Protein AF-A0A962V067-F1 (afdb_monomer_lite)

Radius of gyration: 15.34 Å; chains: 1; bounding box: 36×24×44 Å

Foldseek 3Di:
DPDDPDDDPCLQDKDWDDPDPVSVVQQQVCCVVAQGGLQWIKIKHFCCSVPVVVDDPPDTDMDIDTDRGHPQGPPRDDCVVCVVVRVVSVVVNVVVVD

Secondary structure (DSSP, 8-state):
----SS--GGGGS-EEE---HHHHHHHHHHHHHHSB-SS--EEEE-GGGT-GGGS-TT----EEEE--B-SS-GGG--HHHHHHHHHHHHHHHHHHT-

pLDDT: mean 94.0, std 6.99, range [56.06, 98.25]

Structure (mmCIF, N/CA/C/O backbone):
data_AF-A0A962V067-F1
#
_entry.id   AF-A0A962V067-F1
#
loop_
_atom_site.group_PDB
_atom_site.id
_atom_site.type_symbol
_atom_site.label_atom_id
_atom_site.label_alt_id
_atom_site.label_comp_id
_atom_site.label_asym_id
_atom_site.label_entity_id
_atom_site.label_seq_id
_atom_site.pdbx_PDB_ins_code
_atom_site.Cartn_x
_atom_site.Cartn_y
_atom_site.Cartn_z
_atom_site.occupancy
_atom_site.B_iso_or_equiv
_atom_site.auth_seq_id
_atom_site.auth_comp_id
_atom_site.auth_asym_id
_atom_site.auth_atom_id
_atom_site.pdbx_PDB_model_num
ATOM 1 N N . CYS A 1 1 ? -6.034 -0.345 -15.675 1.00 56.06 1 CYS A N 1
ATOM 2 C CA . CYS A 1 1 ? -4.897 -0.888 -16.446 1.00 56.06 1 CYS A CA 1
ATOM 3 C C . CYS A 1 1 ? -5.401 -2.030 -17.318 1.00 56.06 1 CYS A C 1
ATOM 5 O O . CYS A 1 1 ? -6.369 -2.672 -16.927 1.00 56.06 1 CYS A O 1
ATOM 7 N N . LEU A 1 2 ? -4.829 -2.243 -18.506 1.00 59.97 2 LEU A N 1
ATOM 8 C CA . LEU A 1 2 ? -5.161 -3.430 -19.298 1.00 59.97 2 LEU A CA 1
ATOM 9 C C . LEU A 1 2 ? -4.378 -4.613 -18.714 1.00 59.97 2 LEU A C 1
ATOM 11 O O . LEU A 1 2 ? -3.170 -4.469 -18.542 1.00 59.97 2 LEU A O 1
ATOM 15 N N . PRO A 1 3 ? -5.022 -5.747 -18.401 1.00 66.81 3 PRO A N 1
ATOM 16 C CA . PRO A 1 3 ? -4.319 -6.904 -17.861 1.00 66.81 3 PRO A CA 1
ATOM 17 C C . PRO A 1 3 ? -3.286 -7.424 -18.869 1.00 66.81 3 PRO A C 1
ATOM 19 O O . PRO A 1 3 ? -3.542 -7.471 -20.076 1.00 66.81 3 PRO A O 1
ATOM 22 N N . GLY A 1 4 ? -2.112 -7.828 -18.384 1.00 75.62 4 GLY A N 1
ATOM 23 C CA . GLY A 1 4 ? -1.020 -8.298 -19.231 1.00 75.62 4 GLY A CA 1
ATOM 24 C C . GLY A 1 4 ? 0.102 -8.955 -18.432 1.00 75.62 4 GLY A C 1
ATOM 25 O O . GLY A 1 4 ? 0.319 -8.638 -17.271 1.00 75.62 4 GLY A O 1
ATOM 26 N N . LYS A 1 5 ? 0.826 -9.886 -19.064 1.00 80.56 5 LYS A N 1
ATOM 27 C CA . LYS A 1 5 ? 1.958 -10.616 -18.453 1.00 80.56 5 LYS A CA 1
ATOM 28 C C . LYS A 1 5 ? 3.331 -10.064 -18.851 1.00 80.56 5 LYS A C 1
ATOM 30 O O . LYS A 1 5 ? 4.354 -10.658 -18.532 1.00 80.56 5 LYS A O 1
ATOM 35 N N . HIS A 1 6 ? 3.350 -8.973 -19.608 1.00 87.50 6 HIS A N 1
ATOM 36 C CA . HIS A 1 6 ? 4.563 -8.362 -20.138 1.00 87.50 6 HIS A CA 1
ATOM 37 C C . HIS A 1 6 ? 4.744 -6.967 -19.552 1.00 87.50 6 HIS A C 1
ATOM 39 O O . HIS A 1 6 ? 3.770 -6.312 -19.179 1.00 87.50 6 HIS A O 1
ATOM 45 N N . LEU A 1 7 ? 5.993 -6.506 -19.500 1.00 87.94 7 LEU A N 1
ATOM 46 C CA . LEU A 1 7 ? 6.300 -5.152 -19.063 1.00 87.94 7 LEU A CA 1
ATOM 47 C C . LEU A 1 7 ? 5.581 -4.129 -19.957 1.00 87.94 7 LEU A C 1
ATOM 49 O O . LEU A 1 7 ? 5.616 -4.222 -21.182 1.00 87.94 7 LEU A O 1
ATOM 53 N N . GLN A 1 8 ? 4.938 -3.146 -19.333 1.00 90.44 8 GLN A N 1
ATOM 54 C CA . GLN A 1 8 ? 4.206 -2.069 -19.994 1.00 90.44 8 GLN A CA 1
ATOM 55 C C . GLN A 1 8 ? 4.616 -0.738 -19.367 1.00 90.44 8 GLN A C 1
ATOM 57 O O . GLN A 1 8 ? 5.113 -0.702 -18.243 1.00 90.44 8 GLN A O 1
ATOM 62 N N . THR A 1 9 ? 4.405 0.368 -20.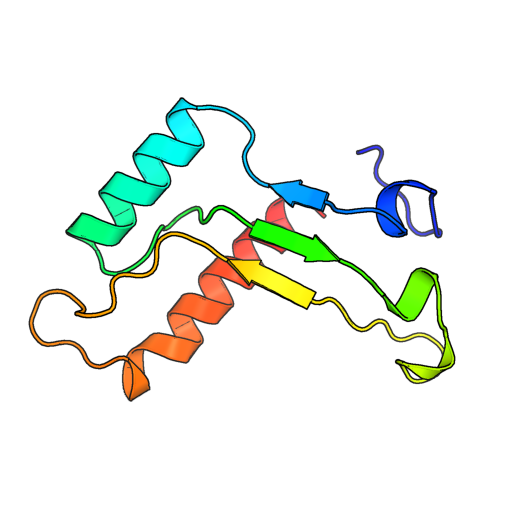081 1.00 90.06 9 THR A N 1
ATOM 63 C CA . THR A 1 9 ? 4.862 1.702 -19.653 1.00 90.06 9 THR A CA 1
ATOM 64 C C . THR A 1 9 ? 4.355 2.092 -18.263 1.00 90.06 9 THR A C 1
ATOM 66 O O . THR A 1 9 ? 5.087 2.702 -17.496 1.00 90.06 9 THR A O 1
ATOM 69 N N . HIS A 1 10 ? 3.134 1.701 -17.895 1.00 87.62 10 HIS A N 1
ATOM 70 C CA . HIS A 1 10 ? 2.571 2.023 -16.582 1.00 87.62 10 HIS A CA 1
ATOM 71 C C . HIS A 1 10 ? 3.192 1.226 -15.425 1.00 87.62 10 HIS A C 1
ATOM 73 O O . HIS A 1 10 ? 3.087 1.665 -14.287 1.00 87.62 10 HIS A O 1
ATOM 79 N N . HIS A 1 11 ? 3.878 0.108 -15.691 1.00 91.25 11 HIS A N 1
ATOM 80 C CA . HIS A 1 11 ? 4.655 -0.611 -14.672 1.00 91.25 11 HIS A CA 1
ATOM 81 C C . HIS A 1 11 ? 5.959 0.119 -14.301 1.00 91.25 11 HIS A C 1
ATOM 83 O O . HIS A 1 11 ? 6.532 -0.166 -13.256 1.00 91.25 11 HIS A O 1
ATOM 89 N N . GLN A 1 12 ? 6.407 1.067 -15.135 1.00 91.75 12 GLN A N 1
ATOM 90 C CA . GLN A 1 12 ? 7.587 1.915 -14.905 1.00 91.75 12 GLN A CA 1
ATOM 91 C C . GLN A 1 12 ? 7.224 3.278 -14.285 1.00 91.75 12 GLN A C 1
ATOM 93 O O . GLN A 1 12 ? 8.065 4.170 -14.202 1.00 91.75 12 GLN A O 1
ATOM 98 N N . ALA A 1 13 ? 5.965 3.466 -13.883 1.00 92.19 13 ALA A N 1
ATOM 99 C CA . ALA A 1 13 ? 5.449 4.701 -13.304 1.00 92.19 13 ALA A CA 1
ATOM 100 C C . ALA A 1 13 ? 4.875 4.454 -11.899 1.00 92.19 13 ALA A C 1
ATOM 102 O O . ALA A 1 13 ? 4.791 3.316 -11.437 1.00 92.19 13 ALA A O 1
ATOM 103 N N . GLY A 1 14 ? 4.457 5.532 -11.230 1.00 93.00 14 GLY A N 1
ATOM 104 C CA . GLY A 1 14 ? 3.656 5.445 -10.010 1.00 93.00 14 GLY A CA 1
ATOM 105 C C . GLY A 1 14 ? 2.270 4.877 -10.297 1.00 93.00 14 GLY A C 1
ATOM 106 O O . GLY A 1 14 ? 1.557 5.377 -11.170 1.00 93.00 14 GLY A O 1
ATOM 107 N N . ILE A 1 15 ? 1.888 3.841 -9.553 1.00 94.00 15 ILE A N 1
ATOM 108 C CA . ILE A 1 15 ? 0.557 3.233 -9.598 1.00 94.00 15 ILE A CA 1
ATOM 109 C C . ILE A 1 15 ? -0.163 3.613 -8.308 1.00 94.00 15 ILE A C 1
ATOM 111 O O . ILE A 1 15 ? 0.294 3.274 -7.222 1.00 94.00 15 ILE A O 1
ATOM 115 N N . ILE A 1 16 ? -1.295 4.307 -8.423 1.00 95.56 16 ILE A N 1
ATOM 116 C CA . ILE A 1 16 ? -2.084 4.750 -7.270 1.00 95.56 16 ILE A CA 1
ATOM 117 C C . ILE A 1 16 ? -3.400 3.974 -7.232 1.00 95.56 16 ILE A C 1
ATOM 119 O O . ILE A 1 16 ? -4.179 4.008 -8.186 1.00 95.56 16 ILE A O 1
ATOM 123 N N . ILE A 1 17 ? -3.661 3.312 -6.106 1.00 95.81 17 ILE A N 1
ATOM 124 C CA . ILE A 1 17 ? -4.927 2.645 -5.795 1.00 95.81 17 ILE A CA 1
ATOM 125 C C . ILE A 1 17 ? -5.721 3.553 -4.851 1.00 95.81 17 ILE A C 1
ATOM 127 O O . ILE A 1 17 ? -5.583 3.496 -3.630 1.00 95.81 17 ILE A O 1
ATOM 131 N N . ALA A 1 18 ? -6.521 4.433 -5.452 1.00 96.31 18 ALA A N 1
ATOM 132 C CA . ALA A 1 18 ? -7.486 5.313 -4.791 1.00 96.31 18 ALA A CA 1
ATOM 133 C C . ALA A 1 18 ? -8.571 5.716 -5.815 1.00 96.31 18 ALA A C 1
ATOM 135 O O . ALA A 1 18 ? -8.496 6.796 -6.403 1.00 96.31 18 ALA A O 1
ATOM 136 N N . PRO A 1 19 ? -9.536 4.829 -6.123 1.00 95.12 19 PRO A N 1
ATOM 137 C CA . PRO A 1 19 ? -10.425 4.976 -7.281 1.00 95.12 19 PRO A CA 1
ATOM 138 C C . PRO A 1 19 ? -11.408 6.155 -7.197 1.00 95.12 19 PRO A C 1
ATOM 140 O O . PRO A 1 19 ? -11.903 6.603 -8.231 1.00 95.12 19 PRO A O 1
ATOM 143 N N . SER A 1 20 ? -11.717 6.651 -5.998 1.00 97.62 20 SER A N 1
ATOM 144 C CA . SER A 1 20 ? -12.631 7.779 -5.788 1.00 97.62 20 SER A CA 1
ATOM 145 C C . SER A 1 20 ? -12.321 8.525 -4.489 1.00 97.62 20 SER A C 1
ATOM 147 O O . SER A 1 20 ? -11.626 8.012 -3.613 1.00 97.62 20 SER A O 1
ATOM 149 N N . LEU A 1 21 ? -12.879 9.730 -4.340 1.00 97.31 21 LEU A N 1
ATOM 150 C CA . LEU A 1 21 ? -12.826 10.467 -3.074 1.00 97.31 21 LEU A CA 1
ATOM 151 C C . LEU A 1 21 ? -13.534 9.706 -1.945 1.00 97.31 21 LEU A C 1
ATOM 153 O O . LEU A 1 21 ? -12.985 9.613 -0.852 1.00 97.31 21 LEU A O 1
ATOM 157 N N . ASP A 1 22 ? -14.684 9.090 -2.233 1.00 98.25 22 ASP A N 1
ATOM 158 C CA . ASP A 1 22 ? -15.425 8.265 -1.270 1.00 98.25 22 ASP A CA 1
ATOM 159 C C . ASP A 1 22 ? -14.575 7.097 -0.744 1.00 98.25 22 ASP A C 1
ATOM 161 O O . ASP A 1 22 ? -14.613 6.786 0.445 1.00 98.25 22 ASP A O 1
ATOM 165 N N . TYR A 1 23 ? -13.753 6.477 -1.603 1.00 97.75 23 TYR A N 1
ATOM 166 C CA . TYR A 1 23 ? -12.807 5.435 -1.188 1.00 97.75 23 TYR A CA 1
ATOM 167 C C . TYR A 1 23 ? -11.781 5.985 -0.193 1.00 97.75 23 TYR A C 1
ATOM 169 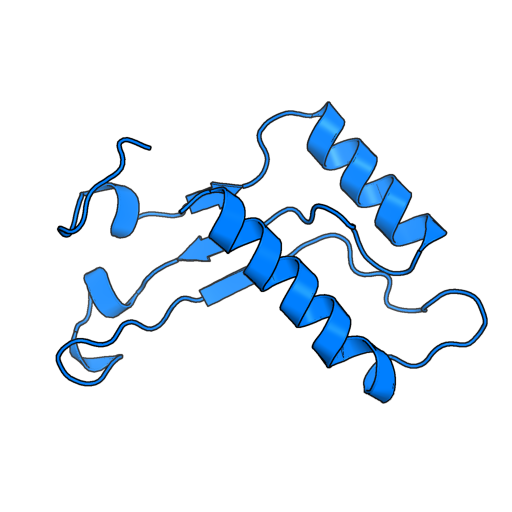O O . TYR A 1 23 ? -11.525 5.377 0.845 1.00 97.75 23 TYR A O 1
ATOM 177 N N . MET A 1 24 ? -11.206 7.156 -0.488 1.00 97.81 24 MET A N 1
ATOM 178 C CA . MET A 1 24 ? -10.217 7.795 0.384 1.00 97.81 24 MET A CA 1
ATOM 179 C C . MET A 1 24 ? -10.824 8.192 1.737 1.00 97.81 24 MET A C 1
ATOM 181 O O . MET A 1 24 ? -10.204 7.985 2.782 1.00 97.81 24 MET A O 1
ATOM 185 N N . GLU A 1 25 ? -12.046 8.730 1.738 1.00 97.88 25 GLU A N 1
ATOM 186 C CA . GLU A 1 25 ? -12.760 9.076 2.969 1.00 97.88 25 GLU A CA 1
ATOM 187 C C . GLU A 1 25 ? -13.073 7.828 3.803 1.00 97.88 25 GLU A C 1
ATOM 189 O O . GLU A 1 25 ? -12.803 7.804 5.009 1.00 97.88 25 GLU A O 1
ATOM 194 N N . GLN A 1 26 ? -13.568 6.761 3.172 1.00 98.19 26 GLN A N 1
ATOM 195 C CA . GLN A 1 26 ? -13.866 5.517 3.873 1.00 98.19 26 GLN A CA 1
ATOM 196 C C . GLN A 1 26 ? -12.601 4.881 4.464 1.00 98.19 26 GLN A C 1
ATOM 198 O O . GLN A 1 26 ? -12.629 4.428 5.610 1.00 98.19 26 GLN A O 1
ATOM 203 N N . ALA A 1 27 ? -11.475 4.913 3.743 1.00 97.94 27 ALA A N 1
ATOM 204 C CA . ALA A 1 27 ? -10.189 4.433 4.245 1.00 97.94 27 ALA A CA 1
ATOM 205 C C . ALA A 1 27 ? -9.759 5.182 5.521 1.00 97.94 27 ALA A C 1
ATOM 207 O O . ALA A 1 27 ? -9.332 4.565 6.503 1.00 97.94 27 ALA A O 1
ATOM 208 N N . TYR A 1 28 ? -9.937 6.506 5.552 1.00 97.38 28 TYR A N 1
ATOM 209 C CA . TYR A 1 28 ? -9.691 7.304 6.753 1.00 97.38 28 TYR A CA 1
ATOM 210 C C . TYR A 1 28 ? -10.615 6.908 7.916 1.00 97.38 28 TYR A C 1
ATOM 212 O O . TYR A 1 28 ? -10.145 6.700 9.042 1.00 97.38 28 TYR A O 1
ATOM 220 N N . VAL A 1 29 ? -11.922 6.787 7.661 1.00 98.00 29 VAL A N 1
ATOM 221 C CA . VAL A 1 29 ? -12.917 6.413 8.680 1.00 98.00 29 VAL A CA 1
ATOM 222 C C . VAL A 1 29 ? -12.614 5.035 9.270 1.00 98.00 29 VAL A C 1
ATOM 224 O O . VAL A 1 29 ? -12.640 4.873 10.495 1.00 98.00 29 VAL A O 1
ATOM 227 N N . ASP A 1 30 ? -12.279 4.062 8.428 1.00 97.81 30 ASP A N 1
ATOM 228 C CA . ASP A 1 30 ? -11.925 2.710 8.848 1.00 97.81 30 ASP A CA 1
ATOM 229 C C . ASP A 1 30 ? -10.689 2.709 9.737 1.00 97.81 30 ASP A C 1
ATOM 231 O O . ASP A 1 30 ? -10.723 2.139 10.827 1.00 97.81 30 ASP A O 1
ATOM 235 N N . ALA A 1 31 ? -9.626 3.410 9.343 1.00 97.56 31 ALA A N 1
ATOM 236 C CA . ALA A 1 31 ? -8.410 3.482 10.142 1.00 97.56 31 ALA A CA 1
ATOM 237 C C . ALA A 1 31 ? -8.656 4.065 11.536 1.00 97.56 31 ALA A C 1
ATOM 239 O O . ALA A 1 31 ? -8.139 3.563 12.538 1.00 97.56 31 ALA A O 1
ATOM 240 N N . ARG A 1 32 ? -9.503 5.095 11.624 1.00 96.00 32 ARG A N 1
ATOM 241 C CA . ARG A 1 32 ? -9.896 5.703 12.902 1.00 96.00 32 ARG A CA 1
ATOM 242 C C . ARG A 1 32 ? -10.695 4.744 13.784 1.00 96.00 32 ARG A C 1
ATOM 244 O O . ARG A 1 32 ? -10.512 4.765 14.998 1.00 96.00 32 ARG A O 1
ATOM 251 N N . ARG A 1 33 ? -11.573 3.924 13.198 1.00 96.75 33 ARG A N 1
ATOM 252 C CA . ARG A 1 33 ? -12.459 3.000 13.931 1.00 96.75 33 ARG A CA 1
ATOM 253 C C . ARG A 1 33 ? -11.810 1.659 14.260 1.00 96.75 33 ARG A C 1
ATOM 255 O O . ARG A 1 33 ? -12.107 1.076 15.296 1.00 96.75 33 ARG A O 1
ATOM 262 N N . HIS A 1 34 ? -10.962 1.156 13.373 1.00 96.44 34 HIS A N 1
ATOM 263 C CA . HIS A 1 34 ? -10.489 -0.228 13.366 1.00 96.44 34 HIS A CA 1
ATOM 264 C C . HIS A 1 34 ? -8.967 -0.352 13.435 1.00 96.44 34 HIS A C 1
ATOM 266 O O . HIS A 1 34 ? -8.463 -1.464 13.559 1.00 96.44 34 HIS A O 1
ATOM 272 N N . GLY A 1 35 ? -8.230 0.758 13.408 1.00 97.62 35 GLY A N 1
ATOM 273 C CA . GLY A 1 35 ? -6.771 0.777 13.499 1.00 97.62 35 GLY A CA 1
ATOM 274 C C . GLY A 1 35 ? -6.073 0.939 12.151 1.00 97.62 35 GLY A C 1
ATOM 275 O O . GLY A 1 35 ? -5.089 1.662 12.076 1.00 97.62 35 GLY A O 1
ATOM 276 N N . TRP A 1 36 ? -6.589 0.351 11.076 1.00 98.19 36 TRP A N 1
ATOM 277 C CA . TRP A 1 36 ? -6.131 0.611 9.707 1.00 98.19 36 TRP A CA 1
ATOM 278 C C . TRP A 1 36 ? -7.294 0.495 8.721 1.00 98.19 36 TRP A C 1
ATOM 280 O O . TRP A 1 36 ? -8.353 -0.047 9.052 1.00 98.19 36 TRP A O 1
ATOM 290 N N . ALA A 1 37 ? -7.113 1.064 7.533 1.00 97.69 37 ALA A N 1
ATOM 291 C CA . ALA A 1 37 ? -8.091 0.976 6.460 1.00 97.69 37 ALA A CA 1
ATOM 292 C C . ALA A 1 37 ? -8.262 -0.477 5.992 1.00 97.69 37 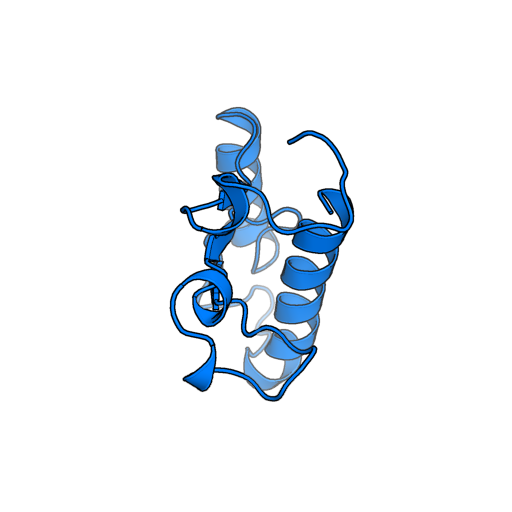ALA A C 1
ATOM 294 O O . ALA A 1 37 ? -7.273 -1.165 5.740 1.00 97.69 37 ALA A O 1
ATOM 295 N N . ARG A 1 38 ? -9.507 -0.940 5.823 1.00 96.31 38 ARG A N 1
ATOM 296 C CA . ARG A 1 38 ? -9.778 -2.259 5.215 1.00 96.31 38 ARG A CA 1
ATOM 297 C C . ARG A 1 38 ? -9.471 -2.267 3.720 1.00 96.31 38 ARG A C 1
ATOM 299 O O . ARG A 1 38 ? -9.111 -3.297 3.160 1.00 96.31 38 ARG A O 1
ATOM 306 N N . GLU A 1 39 ? -9.608 -1.102 3.100 1.00 96.50 39 GLU A N 1
ATOM 307 C CA . GLU A 1 39 ? -9.197 -0.820 1.732 1.00 96.50 39 GLU A CA 1
ATOM 308 C C . GLU A 1 39 ? -8.247 0.390 1.759 1.00 96.50 39 GLU A C 1
ATOM 310 O O . GLU A 1 39 ? -8.689 1.536 1.672 1.00 96.50 39 GLU A O 1
ATOM 315 N N . PRO A 1 40 ? -6.940 0.176 1.999 1.00 97.06 40 PRO A N 1
ATOM 316 C CA . PRO A 1 40 ? -5.976 1.261 2.117 1.00 97.06 40 PRO A CA 1
ATOM 317 C C . PRO A 1 40 ? -5.740 1.965 0.780 1.00 97.06 40 PRO A C 1
ATOM 319 O O . PRO A 1 40 ? -5.859 1.377 -0.297 1.00 97.06 40 PRO A O 1
ATOM 322 N N . ILE A 1 41 ? -5.343 3.235 0.860 1.00 97.88 41 ILE A N 1
ATOM 323 C CA . ILE A 1 41 ? -4.725 3.928 -0.272 1.00 97.88 41 ILE A CA 1
ATOM 324 C C . ILE A 1 41 ? -3.306 3.391 -0.409 1.00 97.88 41 ILE A C 1
ATOM 326 O O . ILE A 1 41 ? -2.538 3.422 0.559 1.00 97.88 41 ILE A O 1
ATOM 330 N N . VAL A 1 42 ? -2.969 2.927 -1.609 1.00 97.88 42 VAL A N 1
ATOM 331 C CA . VAL A 1 42 ? -1.658 2.350 -1.915 1.00 97.88 42 VAL A CA 1
ATOM 332 C C . VAL A 1 42 ? -1.036 3.098 -3.084 1.00 97.88 42 VAL A C 1
ATOM 334 O O . VAL A 1 42 ? -1.624 3.178 -4.161 1.00 97.88 42 VAL A O 1
ATOM 337 N N . GLU A 1 43 ? 0.168 3.616 -2.878 1.00 97.12 43 GLU A N 1
ATOM 338 C CA . GLU A 1 43 ? 1.040 4.106 -3.940 1.00 97.12 43 GLU A CA 1
ATOM 339 C C . GLU A 1 43 ? 2.166 3.091 -4.151 1.00 97.12 43 GLU A C 1
ATOM 341 O O . GLU A 1 43 ? 2.967 2.827 -3.254 1.00 97.12 43 GLU A O 1
ATOM 346 N N . MET A 1 44 ? 2.188 2.476 -5.330 1.00 96.31 44 MET A N 1
ATOM 347 C CA . MET A 1 44 ? 3.092 1.391 -5.679 1.00 96.31 44 MET A CA 1
ATOM 348 C C . MET A 1 44 ? 4.077 1.817 -6.765 1.00 96.31 44 MET A C 1
ATOM 350 O O . MET A 1 44 ? 3.705 2.441 -7.761 1.00 96.31 44 MET A O 1
ATOM 354 N N . LEU A 1 45 ? 5.328 1.396 -6.599 1.00 96.25 45 LEU A N 1
ATOM 355 C CA . LEU A 1 45 ? 6.392 1.507 -7.593 1.00 96.25 45 LEU A CA 1
ATOM 356 C C . LEU A 1 45 ? 7.051 0.145 -7.788 1.00 96.25 45 LEU A C 1
ATOM 358 O O . LEU A 1 45 ? 7.275 -0.575 -6.817 1.00 96.25 45 LEU A O 1
ATOM 362 N N . ILE A 1 46 ? 7.429 -0.186 -9.022 1.00 95.56 46 ILE A N 1
ATOM 363 C CA . ILE A 1 46 ? 8.177 -1.410 -9.338 1.00 95.56 46 ILE A CA 1
ATOM 364 C C . ILE A 1 46 ? 9.559 -1.006 -9.878 1.00 95.56 46 ILE A C 1
ATOM 366 O O . ILE A 1 46 ? 9.790 -1.066 -11.086 1.00 95.56 46 ILE A O 1
ATOM 370 N N . PRO A 1 47 ? 10.492 -0.544 -9.023 1.00 95.69 47 PRO A N 1
ATOM 371 C CA . PRO A 1 47 ? 11.758 0.052 -9.468 1.00 95.69 47 PRO A CA 1
ATOM 372 C C . PRO A 1 47 ? 12.630 -0.904 -10.293 1.00 95.69 47 PRO A C 1
ATOM 374 O O . PRO A 1 47 ? 13.331 -0.468 -11.201 1.00 95.69 47 PRO A O 1
ATOM 377 N N . SER A 1 48 ? 12.505 -2.213 -10.056 1.00 95.94 48 SER A N 1
ATOM 378 C CA . SER A 1 48 ? 13.177 -3.257 -10.849 1.00 95.94 48 SER A CA 1
ATOM 379 C C . SER A 1 48 ? 12.784 -3.300 -12.335 1.00 95.94 48 SER A C 1
ATOM 381 O O . SER A 1 48 ? 13.409 -4.000 -13.122 1.00 95.94 48 SER A O 1
ATOM 383 N N . THR A 1 49 ? 11.746 -2.562 -12.741 1.00 93.75 49 THR A N 1
ATOM 384 C CA . THR A 1 49 ? 11.389 -2.384 -14.159 1.00 93.75 49 THR A CA 1
ATOM 385 C C . THR A 1 49 ? 12.237 -1.331 -14.872 1.00 93.75 49 THR A C 1
ATOM 387 O O . THR A 1 49 ? 12.236 -1.292 -16.101 1.00 93.75 49 THR A O 1
ATOM 390 N N . VAL A 1 50 ? 12.936 -0.486 -14.108 1.00 92.50 50 VAL A N 1
ATOM 391 C CA . VAL A 1 50 ? 13.821 0.580 -14.598 1.00 92.50 50 VAL A CA 1
ATOM 392 C C . VAL A 1 50 ? 15.289 0.220 -14.355 1.00 92.50 50 VAL A C 1
ATOM 394 O O . VAL A 1 50 ? 16.129 0.508 -15.203 1.00 92.50 50 VAL A O 1
ATOM 397 N N . ASP A 1 51 ? 15.589 -0.430 -13.229 1.00 93.62 51 ASP A N 1
ATOM 398 C CA . ASP A 1 51 ? 16.926 -0.909 -12.862 1.00 93.62 51 ASP A CA 1
ATOM 399 C C . ASP A 1 51 ? 16.858 -2.391 -12.461 1.00 93.62 51 ASP A C 1
ATOM 401 O O . ASP A 1 51 ? 16.410 -2.737 -11.365 1.00 93.62 51 ASP A O 1
ATOM 405 N N . ASP A 1 52 ? 17.290 -3.275 -13.361 1.00 93.56 52 ASP A N 1
ATOM 406 C CA . ASP A 1 52 ? 17.227 -4.729 -13.180 1.00 93.56 52 ASP A CA 1
ATOM 407 C C . ASP A 1 52 ? 18.217 -5.262 -12.132 1.00 93.56 52 ASP A C 1
ATOM 409 O O . ASP A 1 52 ? 18.054 -6.388 -11.664 1.00 93.56 52 ASP A O 1
ATOM 413 N N . SER A 1 53 ? 19.180 -4.452 -11.679 1.00 96.00 53 SER A N 1
ATOM 414 C CA . SER A 1 53 ? 20.120 -4.839 -10.620 1.00 96.00 53 SER A CA 1
ATOM 415 C C . SER A 1 53 ? 19.474 -4.914 -9.229 1.00 96.00 53 SER A C 1
ATOM 417 O O . SER A 1 53 ? 20.033 -5.522 -8.312 1.00 96.00 53 SER A O 1
ATOM 419 N N . LEU A 1 54 ? 18.279 -4.335 -9.068 1.00 96.12 54 LEU A N 1
ATOM 420 C CA . LEU A 1 54 ? 17.542 -4.295 -7.802 1.00 96.12 54 LEU A CA 1
ATOM 421 C C . LEU A 1 54 ? 16.855 -5.619 -7.441 1.00 96.12 54 LEU A C 1
ATOM 423 O O . LEU A 1 54 ? 16.381 -5.763 -6.313 1.00 96.12 54 LEU A O 1
ATOM 427 N N . ALA A 1 55 ? 16.767 -6.575 -8.369 1.00 96.88 55 ALA A N 1
ATOM 428 C CA . ALA A 1 55 ? 16.138 -7.871 -8.137 1.00 96.88 55 ALA A CA 1
ATOM 429 C C . ALA A 1 55 ? 16.899 -9.003 -8.854 1.00 96.88 55 ALA A C 1
ATOM 431 O O . ALA A 1 55 ? 17.505 -8.781 -9.898 1.00 96.88 55 ALA A O 1
ATOM 432 N N . PRO A 1 56 ? 16.861 -10.247 -8.343 1.00 96.56 56 PRO A N 1
ATOM 433 C CA . PRO A 1 56 ? 17.361 -11.401 -9.085 1.00 96.56 56 PRO A CA 1
ATOM 434 C C . PRO A 1 56 ? 16.638 -11.593 -10.434 1.00 96.56 56 PRO A C 1
ATOM 436 O O . PRO A 1 56 ? 15.472 -11.208 -10.564 1.00 96.56 56 PRO A O 1
ATOM 439 N N . PRO A 1 57 ? 17.263 -12.267 -11.421 1.00 93.31 57 PRO A N 1
ATOM 440 C CA . PRO A 1 57 ? 16.626 -12.543 -12.705 1.00 93.31 57 PRO A CA 1
ATOM 441 C C . PRO A 1 57 ? 15.263 -13.235 -12.555 1.00 93.31 57 PRO A C 1
ATOM 443 O O . PRO A 1 57 ? 15.143 -14.263 -11.888 1.00 93.31 57 PRO A O 1
ATOM 446 N N . GLY A 1 58 ? 14.239 -12.674 -13.202 1.00 90.19 58 GLY A N 1
ATOM 447 C CA . GLY A 1 58 ? 12.864 -13.182 -13.154 1.00 90.19 58 GLY A CA 1
ATOM 448 C C . GLY A 1 58 ? 12.064 -12.776 -11.911 1.00 90.19 58 GLY A C 1
ATOM 449 O O . GLY A 1 58 ? 10.934 -13.237 -11.756 1.00 90.19 58 GLY A O 1
ATOM 450 N N . GLN A 1 59 ? 12.617 -11.932 -11.037 1.00 94.50 59 GLN A N 1
ATOM 451 C CA . GLN A 1 59 ? 11.928 -11.383 -9.870 1.00 94.50 59 GLN A CA 1
ATOM 452 C C . GLN A 1 59 ? 11.773 -9.867 -9.981 1.00 94.50 59 GLN A C 1
ATOM 454 O O . GLN A 1 59 ? 12.456 -9.206 -10.760 1.00 94.50 59 GLN A O 1
ATOM 459 N N . HIS A 1 60 ? 10.877 -9.321 -9.162 1.00 94.44 60 HIS A N 1
ATOM 460 C CA . HIS A 1 60 ? 10.652 -7.889 -9.061 1.00 94.44 60 HIS A CA 1
ATOM 461 C C . HIS A 1 60 ? 10.639 -7.455 -7.603 1.00 94.44 60 HIS A C 1
ATOM 463 O O . HIS A 1 60 ? 10.099 -8.145 -6.741 1.00 94.44 60 HIS A O 1
ATOM 469 N N . VAL A 1 61 ? 11.189 -6.273 -7.348 1.00 95.31 61 VAL A N 1
ATOM 470 C CA . VAL A 1 61 ? 10.949 -5.538 -6.105 1.00 95.31 61 VAL A CA 1
ATOM 471 C C . VAL A 1 61 ? 9.834 -4.537 -6.366 1.00 95.31 61 VAL A C 1
ATOM 473 O O . VAL A 1 61 ? 9.927 -3.753 -7.316 1.00 95.31 61 VAL A O 1
ATOM 476 N N . ALA A 1 62 ? 8.803 -4.574 -5.521 1.00 95.00 62 ALA A N 1
ATOM 477 C CA . ALA A 1 62 ? 7.729 -3.592 -5.466 1.00 95.00 62 ALA A CA 1
ATOM 478 C C . ALA A 1 62 ? 7.796 -2.837 -4.132 1.00 95.00 62 ALA A C 1
ATOM 480 O O . ALA A 1 62 ? 7.899 -3.447 -3.069 1.00 95.00 62 ALA A O 1
ATOM 481 N N . SER A 1 63 ? 7.754 -1.509 -4.201 1.00 95.50 63 SER A N 1
ATOM 482 C CA . SER A 1 63 ? 7.681 -0.620 -3.042 1.00 95.50 63 SER A CA 1
ATOM 483 C C . SER A 1 63 ? 6.255 -0.110 -2.900 1.00 95.50 63 SER A C 1
ATOM 485 O O . SER A 1 63 ? 5.665 0.327 -3.888 1.00 95.50 63 SER A O 1
ATOM 487 N N . LEU A 1 64 ? 5.709 -0.182 -1.687 1.00 96.75 64 LEU A N 1
ATOM 488 C CA . LEU A 1 64 ? 4.320 0.143 -1.373 1.00 96.75 64 LEU A CA 1
ATOM 489 C C . LEU A 1 64 ? 4.286 1.206 -0.276 1.00 96.75 64 LEU A C 1
ATOM 491 O O . LEU A 1 64 ? 4.607 0.928 0.880 1.00 96.75 64 LEU A O 1
ATOM 495 N N . PHE A 1 65 ? 3.872 2.420 -0.624 1.00 96.56 65 PHE A N 1
ATOM 496 C CA . PHE A 1 65 ? 3.574 3.465 0.344 1.00 96.56 65 PHE A CA 1
ATOM 497 C C . PHE A 1 65 ? 2.077 3.449 0.660 1.00 96.56 65 PHE A C 1
ATOM 499 O O . PHE A 1 65 ? 1.239 3.739 -0.195 1.00 96.56 65 PHE A O 1
ATOM 506 N N . CYS A 1 66 ? 1.741 3.060 1.889 1.00 96.81 66 CYS A N 1
ATOM 507 C CA . CYS A 1 66 ? 0.365 2.795 2.299 1.00 96.81 66 CYS A CA 1
ATOM 508 C C . CYS A 1 66 ? -0.096 3.828 3.325 1.00 96.81 66 CYS A C 1
ATOM 510 O O . CYS A 1 66 ? 0.624 4.136 4.276 1.00 96.81 66 CYS A O 1
ATOM 512 N N . GLN A 1 67 ? -1.307 4.349 3.147 1.00 95.81 67 GLN A N 1
ATOM 513 C CA . GLN A 1 67 ? -1.855 5.404 4.003 1.00 95.81 67 GLN A CA 1
ATOM 514 C C . GLN A 1 67 ? -3.002 4.889 4.879 1.00 95.81 67 GLN A C 1
ATOM 516 O O . GLN A 1 67 ? -3.584 3.840 4.615 1.00 95.81 67 GLN A O 1
ATOM 521 N N . HIS A 1 68 ? -3.344 5.673 5.906 1.00 96.00 68 HIS A N 1
ATOM 522 C CA . HIS A 1 68 ? -4.421 5.396 6.866 1.00 96.00 68 HIS A CA 1
ATOM 523 C C . HIS A 1 68 ? -4.152 4.197 7.790 1.00 96.00 68 HIS A C 1
ATOM 525 O O . HIS A 1 68 ? -4.930 3.251 7.888 1.00 96.00 68 HIS A O 1
ATOM 531 N N . PHE A 1 69 ? -3.056 4.303 8.543 1.00 97.00 69 PHE A N 1
ATOM 532 C CA . PHE A 1 69 ? -2.719 3.433 9.669 1.00 97.00 69 PHE A CA 1
ATOM 533 C C . PHE A 1 69 ? -2.713 4.290 10.932 1.00 97.00 69 PHE A C 1
ATOM 535 O O . PHE A 1 69 ? -2.028 5.312 10.995 1.00 97.00 69 PHE A O 1
ATOM 542 N N . ASN A 1 70 ? -3.520 3.922 11.920 1.00 96.56 70 ASN A N 1
ATOM 543 C CA . ASN A 1 70 ? -3.612 4.638 13.180 1.00 96.56 70 ASN A CA 1
ATOM 544 C C . ASN A 1 70 ? -2.420 4.254 14.074 1.00 96.56 70 ASN A C 1
ATOM 546 O O . ASN A 1 70 ? -2.301 3.084 14.444 1.00 96.56 70 ASN A O 1
ATOM 550 N N . PRO A 1 71 ? -1.559 5.207 14.474 1.00 94.31 71 PRO A N 1
ATOM 551 C CA . PRO A 1 71 ? -0.412 4.910 15.332 1.00 94.31 71 PRO A CA 1
ATOM 552 C C . PRO A 1 71 ? -0.806 4.274 16.671 1.00 94.31 71 PRO A C 1
ATOM 554 O O . PRO A 1 71 ? -0.026 3.517 17.239 1.00 94.31 71 PRO A O 1
ATOM 557 N N . GLN A 1 72 ? -2.015 4.565 17.163 1.00 95.62 72 GLN A N 1
ATOM 558 C CA . GLN A 1 72 ? -2.580 3.983 18.377 1.00 95.62 72 GLN A CA 1
ATOM 559 C C . GLN A 1 72 ? -3.773 3.106 18.004 1.00 95.62 72 GLN A C 1
ATOM 561 O O . GLN A 1 72 ? -4.852 3.609 17.677 1.00 95.62 72 GLN A O 1
ATOM 566 N N . LEU A 1 73 ? -3.581 1.788 18.031 1.00 96.81 73 LEU A N 1
ATOM 567 C CA . LEU A 1 73 ? -4.648 0.862 17.682 1.00 96.81 73 LEU A CA 1
ATOM 568 C C . LEU A 1 73 ? -5.772 0.893 18.740 1.00 96.81 73 LEU A C 1
ATOM 570 O O . LEU A 1 73 ? -5.498 1.007 19.937 1.00 96.81 73 LEU A O 1
ATOM 574 N N . PRO A 1 74 ? -7.046 0.774 18.319 1.00 95.44 74 PRO A N 1
ATOM 575 C CA . PRO A 1 74 ? -8.173 0.652 19.238 1.00 95.44 74 PRO A CA 1
ATOM 576 C C . PRO A 1 74 ? -8.046 -0.548 20.181 1.00 95.44 74 PRO A C 1
ATOM 578 O O . PRO A 1 74 ? -7.392 -1.543 19.854 1.00 95.44 74 PRO A O 1
ATOM 581 N N . ASP A 1 75 ? -8.736 -0.453 21.319 1.00 94.31 75 ASP A N 1
ATOM 582 C CA . ASP A 1 75 ? -8.879 -1.518 22.321 1.00 94.31 75 ASP A CA 1
ATOM 583 C C . ASP A 1 75 ? -7.558 -1.977 22.961 1.00 94.31 75 ASP A C 1
ATOM 585 O O . ASP A 1 75 ? -7.449 -3.093 23.460 1.00 94.31 75 ASP A O 1
ATOM 589 N N . GLY A 1 76 ? -6.541 -1.106 22.957 1.00 92.62 76 GLY A N 1
ATOM 590 C CA . GLY A 1 76 ? -5.236 -1.387 23.562 1.00 92.62 76 GLY A CA 1
ATOM 591 C C . GLY A 1 76 ? -4.392 -2.397 22.784 1.00 92.62 76 GLY A C 1
ATOM 592 O O . GLY A 1 76 ? -3.445 -2.943 23.344 1.00 92.62 76 GLY A O 1
ATOM 593 N N . ARG A 1 77 ? -4.729 -2.661 21.515 1.00 96.19 77 ARG A N 1
ATOM 594 C CA . ARG A 1 77 ? -3.930 -3.525 20.638 1.00 96.19 77 ARG A CA 1
ATOM 595 C C . ARG A 1 77 ? -2.549 -2.923 20.374 1.00 96.19 77 ARG A C 1
ATOM 597 O O . ARG A 1 77 ? -2.390 -1.704 20.330 1.00 96.19 77 ARG A O 1
ATOM 604 N N . ASP A 1 78 ? -1.577 -3.797 20.134 1.00 96.69 78 ASP A N 1
ATOM 605 C CA . ASP A 1 78 ? -0.196 -3.424 19.847 1.00 96.69 78 ASP A CA 1
ATOM 606 C C . ASP A 1 78 ? 0.178 -3.706 18.384 1.00 96.69 78 ASP A C 1
ATOM 608 O O . ASP A 1 78 ? -0.272 -4.677 17.766 1.00 96.69 78 ASP A O 1
ATOM 612 N N . TRP A 1 79 ? 1.003 -2.833 17.809 1.00 96.94 79 TRP A N 1
ATOM 613 C CA . TRP A 1 79 ? 1.459 -2.966 16.426 1.00 96.94 79 TRP A CA 1
ATOM 614 C C . TRP A 1 79 ? 2.395 -4.156 16.215 1.00 96.94 79 TRP A C 1
ATOM 616 O O . TRP A 1 79 ? 2.442 -4.689 15.108 1.00 96.94 79 TRP A O 1
ATOM 626 N N . HIS A 1 80 ? 3.109 -4.599 17.248 1.00 97.19 80 HIS A N 1
ATOM 627 C CA . HIS A 1 80 ? 3.944 -5.792 17.193 1.00 97.19 80 HIS A CA 1
ATOM 628 C C . HIS A 1 80 ? 3.140 -7.023 16.763 1.00 97.19 80 HIS A C 1
ATOM 630 O O . HIS A 1 80 ? 3.615 -7.788 15.922 1.00 97.19 80 HIS A O 1
ATOM 636 N N . ASP A 1 81 ? 1.909 -7.141 17.266 1.00 97.38 81 ASP A N 1
ATOM 637 C CA . ASP A 1 81 ? 1.009 -8.260 16.984 1.00 97.38 81 ASP A CA 1
ATOM 638 C C . ASP A 1 81 ? 0.181 -8.036 15.707 1.00 97.38 81 ASP A C 1
ATOM 640 O O . ASP A 1 81 ? -0.109 -8.977 14.971 1.00 97.38 81 ASP A O 1
ATOM 644 N N . ALA A 1 82 ? -0.202 -6.787 15.417 1.00 96.94 82 ALA A N 1
ATOM 645 C CA . ALA A 1 82 ? -1.110 -6.465 14.310 1.00 96.94 82 ALA A CA 1
ATOM 646 C C . ALA A 1 82 ? -0.420 -6.233 12.952 1.00 96.94 82 ALA A C 1
ATOM 648 O O . ALA A 1 82 ? -1.092 -6.250 11.917 1.00 96.94 82 ALA A O 1
ATOM 649 N N . ARG A 1 83 ? 0.901 -5.995 12.927 1.00 96.12 83 ARG A N 1
ATOM 650 C CA . ARG A 1 83 ? 1.633 -5.578 11.713 1.00 96.12 83 ARG A CA 1
ATOM 651 C C . ARG A 1 83 ? 1.495 -6.540 10.533 1.00 96.12 83 ARG A C 1
ATOM 653 O O . ARG A 1 83 ? 1.362 -6.071 9.410 1.00 96.12 83 ARG A O 1
ATOM 660 N N . GLU A 1 84 ? 1.502 -7.848 10.782 1.00 97.75 84 GLU A N 1
ATOM 661 C CA . GLU A 1 84 ? 1.402 -8.853 9.713 1.00 97.75 84 GLU A CA 1
ATOM 662 C C . GLU A 1 84 ? 0.008 -8.815 9.075 1.00 97.75 84 GLU A C 1
ATOM 664 O O . GLU A 1 84 ? -0.113 -8.678 7.865 1.00 97.75 84 GLU A O 1
ATOM 669 N N . GLN A 1 85 ? -1.057 -8.769 9.884 1.00 97.81 85 GLN A N 1
ATOM 670 C CA . GLN A 1 85 ? -2.430 -8.671 9.372 1.00 97.81 85 GLN A CA 1
ATOM 671 C C . GLN A 1 85 ? -2.675 -7.371 8.585 1.00 97.81 85 GLN A C 1
ATOM 673 O O . GLN A 1 85 ? -3.416 -7.342 7.597 1.00 97.81 85 GLN A O 1
ATOM 678 N N . ALA A 1 86 ? -2.062 -6.274 9.027 1.00 97.25 86 ALA A N 1
ATOM 679 C CA . ALA A 1 86 ? -2.127 -5.004 8.321 1.00 97.25 86 ALA A CA 1
ATOM 680 C C . ALA A 1 86 ? -1.371 -5.062 6.979 1.00 97.25 86 ALA A C 1
ATOM 682 O O . ALA A 1 86 ? -1.869 -4.537 5.982 1.00 97.25 86 ALA A O 1
ATOM 683 N N . ALA A 1 87 ? -0.218 -5.738 6.930 1.00 97.25 87 ALA A N 1
ATOM 684 C CA . ALA A 1 87 ? 0.523 -5.984 5.694 1.00 97.25 87 ALA A CA 1
ATOM 685 C C . ALA A 1 87 ? -0.254 -6.898 4.731 1.00 97.25 87 ALA A C 1
ATOM 687 O O . ALA A 1 87 ? -0.367 -6.569 3.551 1.00 97.25 87 ALA A O 1
ATOM 688 N N . ASP A 1 88 ? -0.876 -7.968 5.230 1.00 97.81 88 ASP A N 1
ATOM 689 C CA . ASP A 1 88 ? -1.740 -8.846 4.432 1.00 97.81 88 ASP A CA 1
ATOM 690 C C . ASP A 1 88 ? -2.894 -8.059 3.799 1.00 97.81 88 ASP A C 1
ATOM 692 O O . ASP A 1 88 ? -3.157 -8.191 2.609 1.00 97.81 88 ASP A O 1
ATOM 696 N N . THR A 1 89 ? -3.516 -7.137 4.547 1.00 97.94 89 THR A N 1
ATOM 697 C CA . THR A 1 89 ? -4.589 -6.266 4.022 1.00 97.94 89 THR A CA 1
ATOM 698 C C . THR A 1 89 ? -4.116 -5.426 2.825 1.00 97.94 89 THR A C 1
ATOM 700 O O . THR A 1 89 ? -4.852 -5.233 1.850 1.00 97.94 89 THR A O 1
ATOM 703 N N . VAL A 1 90 ? -2.880 -4.919 2.878 1.00 97.50 90 VAL A N 1
ATOM 704 C CA . VAL A 1 90 ? -2.261 -4.165 1.775 1.00 97.50 90 VAL A CA 1
ATOM 705 C C . VAL A 1 90 ? -2.019 -5.078 0.574 1.00 97.50 90 VAL A C 1
ATOM 707 O O . VAL A 1 90 ? -2.395 -4.721 -0.545 1.00 97.50 90 VAL A O 1
ATOM 710 N N . ILE A 1 91 ? -1.424 -6.253 0.797 1.00 96.56 91 ILE A N 1
ATOM 711 C CA . ILE A 1 91 ? -1.112 -7.230 -0.257 1.00 96.56 91 ILE A CA 1
ATOM 712 C C . ILE A 1 91 ? -2.395 -7.707 -0.943 1.00 96.56 91 ILE A C 1
ATOM 714 O O . ILE A 1 91 ? -2.467 -7.718 -2.175 1.00 96.56 91 ILE A O 1
ATOM 718 N N . ASP A 1 92 ? -3.428 -8.028 -0.168 1.00 97.12 92 ASP A N 1
ATOM 719 C CA . ASP A 1 92 ? -4.744 -8.414 -0.672 1.00 97.12 92 ASP A CA 1
ATOM 720 C C . ASP A 1 92 ? -5.351 -7.302 -1.524 1.00 97.12 92 ASP A C 1
ATOM 722 O O . ASP A 1 92 ? -5.911 -7.560 -2.588 1.00 97.12 92 ASP A O 1
ATOM 726 N N . THR A 1 93 ? -5.213 -6.048 -1.090 1.00 96.25 93 THR A N 1
ATOM 727 C CA . THR A 1 93 ? -5.712 -4.893 -1.842 1.00 96.25 93 THR A CA 1
ATOM 728 C C . THR A 1 93 ? -5.008 -4.767 -3.185 1.00 96.25 93 THR A C 1
ATOM 730 O O . THR A 1 93 ? -5.692 -4.676 -4.199 1.00 96.25 93 THR A O 1
ATOM 733 N N . VAL A 1 94 ? -3.676 -4.844 -3.234 1.00 94.50 94 VAL A N 1
ATOM 734 C CA . VAL A 1 94 ? -2.929 -4.830 -4.507 1.00 94.50 94 VAL A CA 1
ATOM 735 C C . VAL A 1 94 ? -3.335 -6.008 -5.395 1.00 94.50 94 VAL A C 1
ATOM 737 O O . VAL A 1 94 ? -3.589 -5.819 -6.583 1.00 94.50 94 VAL A O 1
ATOM 740 N N . THR A 1 95 ? -3.474 -7.202 -4.814 1.00 93.94 95 THR A N 1
ATOM 741 C CA . THR A 1 95 ? -3.851 -8.430 -5.532 1.00 93.94 95 THR A CA 1
ATOM 742 C C . THR A 1 95 ? -5.223 -8.315 -6.196 1.00 93.94 95 THR A C 1
ATOM 744 O O . THR A 1 95 ? -5.404 -8.823 -7.298 1.00 93.94 95 THR A O 1
ATOM 747 N N . ARG A 1 96 ? -6.186 -7.602 -5.592 1.00 93.31 96 ARG A N 1
ATOM 748 C CA . ARG A 1 96 ? -7.504 -7.359 -6.214 1.00 93.31 96 ARG A CA 1
ATOM 749 C C . ARG A 1 96 ? -7.439 -6.521 -7.498 1.00 93.31 96 ARG A C 1
ATOM 751 O O . ARG A 1 96 ? -8.374 -6.588 -8.293 1.00 93.31 96 ARG A O 1
ATOM 758 N N . TYR A 1 97 ? -6.386 -5.725 -7.686 1.00 88.38 97 TYR A N 1
ATOM 759 C CA . TYR A 1 97 ? -6.201 -4.855 -8.856 1.00 88.38 97 TYR A CA 1
ATOM 760 C C . TYR A 1 97 ? -5.205 -5.413 -9.891 1.00 88.38 97 TYR A C 1
ATOM 762 O O . TYR A 1 97 ? -4.999 -4.762 -10.921 1.00 88.38 97 TYR A O 1
ATOM 770 N N . ALA A 1 98 ? -4.590 -6.570 -9.618 1.00 82.62 98 ALA A N 1
ATOM 771 C CA . ALA A 1 98 ? -3.550 -7.198 -10.437 1.00 82.62 98 ALA A CA 1
ATOM 772 C C . ALA A 1 98 ? -4.090 -8.261 -11.411 1.00 82.62 98 ALA A C 1
ATOM 774 O O . ALA A 1 98 ? -5.123 -8.900 -11.110 1.00 82.62 98 ALA A O 1
#

Sequence (98 aa):
CLPGKHLQTHHQAGIIIAPSLDYMEQAYVDARRHGWAREPIVEMLIPSTVDDSLAPPGQHVASLFCQHFNPQLPDGRDWHDAREQAADTVIDTVTRYA

=== Feature glossary ===
The features interleaved in this record are:

— What the protein is —

Sequence gives the chain of amino acids in standard one-letter code (A=alanine, C=cysteine, …, Y=tyrosine), read N→C. It is the only feature that is directly encoded by the gene; all structural features are derived from the folded form of this sequence.

Database cross-references. InterPro integrates a dozen domain/family signature databases into unified entries with residue-range hits. GO terms attach function/process/location labels with evidence codes. CATH codes position the fold in a four-level structural taxonomy. Organism is the NCBI-taxonomy species name.

— Where its atoms are —

Atomic coordinates in PDBx/mmCIF format — the same representation the Protein Data Bank distributes. Each line of the _atom_site loop places one backbone atom in Cartesian space (units: ångströms, origin: arbitrary).

The six renders are orthographic views along the three Cartesian axes in both directions. Representation (cartoon, sticks, or surface) and color scheme (sequence-rainbow or by-chain) vary across proteins so the training set covers all the common visualization conventions.

— Local backbone conformation —

Eight-state secondary structure (DSSP): H is the canonical α-helix, G the tighter 3₁₀-helix, I the wider π-helix; E/B are β-structure, T and S are turns and bends, and '-' is everything else. DSSP derives these from the pattern of main-chain N–H···O=C hydrogen bonds, not from the sequence.

P-SEA three-state annotation labels each residue as helix, strand, or coil based purely on the geometry of the Cα trace. It serves as a fallback when the full backbone (and thus DSSP) is unavailable.

The φ/ψ torsion pair specifies the backbone conformation at each residue. φ rotates about the N–Cα bond, ψ about the Cα–C bond. Steric clashes forbid most of the (φ, ψ) plane — the allowed regions (α-helix basin, β-sheet basin, left-handed helix) are the Ramachandran-allowed regions.

— Global shape and packing —

The geometric summary reports three shape descriptors. Rg (radius of gyration) measures how spread out the Cα atoms are about their centre of mass; compact globular proteins have small Rg, elongated or unfolded ones large. Cα contacts (<8 Å, |i−j|>4) count long-range residue pairs in spatial proximity — high for tightly packed folds, near zero for rods or random coil. The bounding-box extents give the protein's footprint along x, y, z in Å.

Solvent-accessible surface area (SASA) is the area in Å² traced out by the centre of a 1.4 Å probe sphere (a water molecule) rolled over the protein's van der Waals surface (Shrake–Rupley /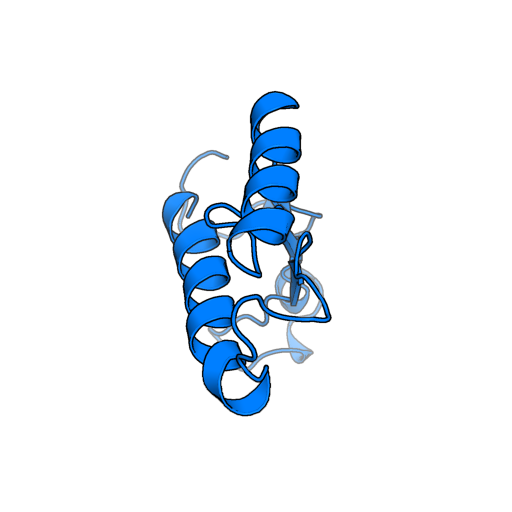 Lee–Richards construction). Buried residues have near-zero SASA; fully exposed residues can exceed 200 Å². The total SASA scales roughly with the number of surface residues.

The contact map is a binary N×N matrix image: pixel (i, j) is dark where Cα_i and Cα_j are within 8 Å and |i−j|>4. Because the |i−j|>4 filter removes local helical contacts, off-diagonal stripes parallel to the main diagonal indicate parallel β-sheets; stripes perpendicular to it indicate antiparallel β-sheets. The Ramachandran plot scatters every residue's (φ, ψ) pair against the sterically allowed regio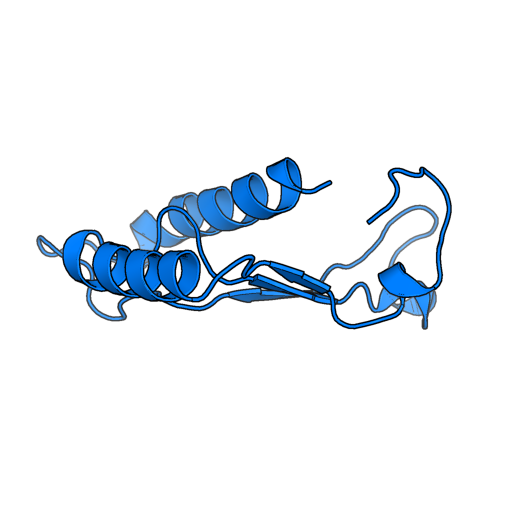ns. The PAE heatmap renders the predicted-aligned-error matrix.

— Structural neighborhood —

3Di is Foldseek's structural alphabet. Each residue is assigned one of twenty discrete states based on how its Cα sits relative to its spatial (not sequential) neighbors. Aligning 3Di strings finds structural homologs roughly as well as full 3D superposition, but orders of magnitude faster.

Nearest PDB neighbors are the top structural matches found by Fol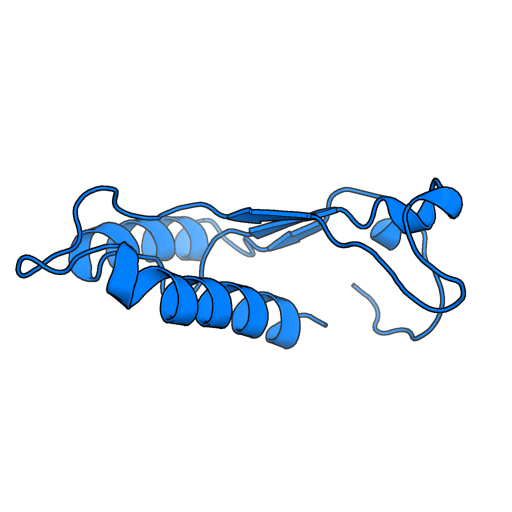dseek when searching this structure against the entire Protein Data Bank. Each hit reports a TM-score (0 to 1; >0.5 almost always implies the same fold) and an E-value. These are *structural* homologs — they may share no detectable sequence similarity.

— Confidence and disorder —

For AlphaFold models, the B-factor field carries pLDDT — the model's own estimate of local accuracy on a 0–100 scale. Regions with pLDDT<50 should be treated as essentially unmodeled; they often correspond to intrinsically disordered segments.

Crystallographic B-factors measure how much each atom's electron density is smeared out, in Å². They rise in mobile loops and surface residues and fall in the buried interior. In AlphaFold models this column is repurposed to hold pLDDT instead.

Predicted aligned error is AlphaFold's pairwise confidence. Unlike pLDDT (per-residue), PAE is per-residue-pair and captures whether two parts of the structure are correctly placed relative to each other. Units are ångströms of expected positional error.